Protein AF-A0A1D8G2X5-F1 (afdb_monomer_lite)

Secondary structure (DSSP, 8-state):
-----------------HHHHHHHHHHHHH---SSS---SEEEEEE-TTSS-EEEEEEESSSSS-SSEEEEEEEE--SS--B-HHHHHHHHHHHHTT-SS---EEEEETT-B--S--SEEE-HHHHHHHHHT-

pLDDT: mean 86.04, std 19.34, range [31.39, 98.5]

Organism: NCBI:txid285473

Sequence (133 aa):
MLSGHQGGRFRRRIHSGCLRRHLRESLARLLPDGILPAAPAIGGYRTRSNDVEIDLVGADRQPAAGELLFLGSVEWLENSPFDNHDLAALQKHRAAITDEPGPLVAVSRNGTTCSGLQAAYGPEELLGARRRA

Radius of gyration: 14.97 Å; chains: 1; bounding box: 31×30×56 Å

Foldseek 3Di:
DDDPPPPPPQDDDDDPPVVLVLLQVLVQLLPPPVLFHRAPDWAWDADPVRLATWSTWRANDPPGGPDTRETEDEAEDPPDWAEPVNVVNRVVNVVVVDPDDHAYEYEYQVYYDYPDHSYYHYPVSSVVSVVVD

Structure (mmCIF, N/CA/C/O backbone):
data_AF-A0A1D8G2X5-F1
#
_entry.id   AF-A0A1D8G2X5-F1
#
loop_
_atom_site.group_PDB
_atom_site.id
_atom_site.type_symbol
_atom_site.label_atom_id
_atom_site.label_alt_id
_atom_site.label_comp_id
_atom_site.label_asym_id
_atom_site.label_entity_id
_atom_site.label_seq_id
_atom_site.pdbx_PDB_ins_code
_atom_site.Cartn_x
_atom_site.Cartn_y
_atom_site.Cartn_z
_atom_site.occupancy
_atom_site.B_iso_or_equiv
_atom_site.auth_seq_id
_atom_site.auth_comp_id
_atom_site.auth_asym_id
_atom_site.auth_atom_id
_atom_site.pdbx_PDB_model_num
ATOM 1 N N . MET A 1 1 ? -10.602 3.359 37.467 1.00 38.03 1 MET A N 1
ATOM 2 C CA . MET A 1 1 ? -9.840 2.838 36.314 1.00 38.03 1 MET A CA 1
ATOM 3 C C . MET A 1 1 ? -10.777 2.742 35.122 1.00 38.03 1 MET A C 1
ATOM 5 O O . MET A 1 1 ? -11.528 1.787 35.036 1.00 38.03 1 MET A O 1
ATOM 9 N N . LEU A 1 2 ? -10.787 3.753 34.257 1.00 31.55 2 LEU A N 1
ATOM 10 C CA . LEU A 1 2 ? -11.382 3.678 32.921 1.00 31.55 2 LEU A CA 1
ATOM 11 C C . LEU A 1 2 ? -10.433 4.462 32.011 1.00 31.55 2 LEU A C 1
ATOM 13 O O . LEU A 1 2 ? -10.438 5.691 32.021 1.00 31.55 2 LEU A O 1
ATOM 17 N N . SER A 1 3 ? -9.543 3.748 31.320 1.00 33.09 3 SER A N 1
ATOM 18 C CA . SER A 1 3 ? -8.694 4.334 30.281 1.00 33.09 3 SER A CA 1
ATOM 19 C C . SER A 1 3 ? -9.587 4.782 29.134 1.00 33.09 3 SER A C 1
ATOM 21 O O . SER A 1 3 ? -10.169 3.962 28.428 1.00 33.09 3 SER A O 1
ATOM 23 N N . GLY A 1 4 ? -9.701 6.096 28.959 1.00 31.39 4 GLY A N 1
ATOM 24 C CA . GLY A 1 4 ? -10.276 6.688 27.763 1.00 31.39 4 GLY A CA 1
ATOM 25 C C . GLY A 1 4 ? -9.330 6.471 26.588 1.00 31.39 4 GLY A C 1
ATOM 26 O O . GLY A 1 4 ? -8.360 7.209 26.430 1.00 31.39 4 GLY A O 1
ATOM 27 N N . HIS A 1 5 ? -9.616 5.470 25.756 1.00 35.84 5 HIS A N 1
ATOM 28 C CA . HIS A 1 5 ? -9.049 5.389 24.415 1.00 35.84 5 HIS A CA 1
ATOM 29 C C . HIS A 1 5 ? -9.591 6.571 23.606 1.00 35.84 5 HIS A C 1
ATOM 31 O O . HIS A 1 5 ? -10.746 6.595 23.178 1.00 35.84 5 HIS A O 1
ATOM 37 N N . GLN A 1 6 ? -8.756 7.593 23.444 1.00 35.44 6 GLN A N 1
ATOM 38 C CA . GLN A 1 6 ? -9.027 8.742 22.591 1.00 35.44 6 GLN A CA 1
ATOM 39 C C . GLN A 1 6 ? -9.026 8.270 21.132 1.00 35.44 6 GLN A C 1
ATOM 41 O O . GLN A 1 6 ? -7.987 8.226 20.479 1.00 35.44 6 GLN A O 1
ATOM 46 N N . GLY A 1 7 ? -10.205 7.903 20.625 1.00 34.53 7 GLY A N 1
ATOM 47 C CA . GLY A 1 7 ? -10.445 7.682 19.204 1.00 34.53 7 GLY A CA 1
ATOM 48 C C . GLY A 1 7 ? -10.148 8.966 18.435 1.00 34.53 7 GLY A C 1
ATOM 49 O O . GLY A 1 7 ? -10.942 9.912 18.442 1.00 34.53 7 GLY A O 1
ATOM 50 N N . GLY A 1 8 ? -8.975 9.012 17.802 1.00 35.19 8 GLY A N 1
ATOM 51 C CA . GLY A 1 8 ? -8.527 10.130 16.985 1.00 35.19 8 GLY A CA 1
ATOM 52 C C . GLY A 1 8 ? -9.550 10.426 15.893 1.00 35.19 8 GLY A C 1
ATOM 53 O O . GLY A 1 8 ? -9.727 9.658 14.951 1.00 35.19 8 GLY A O 1
ATOM 54 N N . ARG A 1 9 ? -10.261 11.551 16.022 1.00 40.88 9 ARG A N 1
ATOM 55 C CA . ARG A 1 9 ? -11.208 12.029 15.010 1.00 40.88 9 ARG A CA 1
ATOM 56 C C . ARG A 1 9 ? -10.471 12.289 13.697 1.00 40.88 9 ARG A C 1
ATOM 58 O O . ARG A 1 9 ? -9.803 13.309 13.538 1.00 40.88 9 ARG A O 1
ATOM 65 N N . PHE A 1 10 ? -10.690 11.397 12.740 1.00 46.03 10 PHE A N 1
ATOM 66 C CA . PHE A 1 10 ? -10.315 11.514 11.338 1.00 46.03 10 PHE A CA 1
ATOM 67 C C . PHE A 1 10 ? -10.884 12.795 10.715 1.00 46.03 10 PHE A C 1
ATOM 69 O O . PHE A 1 10 ? -12.042 12.850 10.293 1.00 46.03 10 PHE A O 1
ATOM 76 N N . ARG A 1 11 ? -10.086 13.866 10.663 1.00 39.47 11 ARG A N 1
ATOM 77 C CA . ARG A 1 11 ? -10.440 15.082 9.925 1.00 39.47 11 ARG A CA 1
ATOM 78 C C . ARG A 1 11 ? -9.219 15.790 9.324 1.00 39.47 11 ARG A C 1
ATOM 80 O O . ARG A 1 11 ? -8.483 16.460 10.040 1.00 39.47 11 ARG A O 1
ATOM 87 N N . ARG A 1 12 ? -9.229 15.825 7.979 1.00 41.06 12 ARG A N 1
ATOM 88 C CA . ARG A 1 12 ? -8.695 16.860 7.054 1.00 41.06 12 ARG A CA 1
ATOM 89 C C . ARG A 1 12 ? -7.197 16.793 6.716 1.00 41.06 12 ARG A C 1
ATOM 91 O O . ARG A 1 12 ? -6.369 17.145 7.539 1.00 41.06 12 ARG A O 1
ATOM 98 N N . ARG A 1 13 ? -6.855 16.540 5.445 1.00 36.44 13 ARG A N 1
ATOM 99 C CA . ARG A 1 13 ? -6.716 17.486 4.304 1.00 36.44 13 ARG A CA 1
ATOM 100 C C . ARG A 1 13 ? -5.863 16.760 3.244 1.00 36.44 13 ARG A C 1
ATOM 102 O O . ARG A 1 13 ? -4.717 16.422 3.511 1.00 36.44 13 ARG A O 1
ATOM 109 N N . ILE A 1 14 ? -6.429 16.465 2.072 1.00 38.56 14 ILE A N 1
ATOM 110 C CA . ILE A 1 14 ? -5.716 15.754 0.997 1.00 38.56 14 ILE A CA 1
ATOM 111 C C . ILE A 1 14 ? -4.675 16.712 0.396 1.00 38.56 14 ILE A C 1
ATOM 113 O O . ILE A 1 14 ? -5.061 17.713 -0.200 1.00 38.56 14 ILE A O 1
ATOM 117 N N . HIS A 1 15 ? -3.376 16.438 0.563 1.00 43.22 15 HIS A N 1
ATOM 118 C CA . HIS A 1 15 ? -2.324 17.159 -0.162 1.00 43.22 15 HIS A CA 1
ATOM 119 C C . HIS A 1 15 ? -2.436 16.855 -1.664 1.00 43.22 15 HIS A C 1
ATOM 121 O O . HIS A 1 15 ? -2.486 15.693 -2.074 1.00 43.22 15 HIS A O 1
ATOM 127 N N . SER A 1 16 ? -2.486 17.910 -2.479 1.00 42.12 16 SER A N 1
ATOM 128 C CA . SER A 1 16 ? -2.614 17.878 -3.940 1.00 42.12 16 SER A CA 1
ATOM 129 C C . SER A 1 16 ? -1.314 17.467 -4.641 1.00 42.12 16 SER A C 1
ATOM 131 O O . SER A 1 16 ? -0.780 18.203 -5.460 1.00 42.12 16 SER A O 1
ATOM 133 N N . GLY A 1 17 ? -0.809 16.271 -4.349 1.00 54.94 17 GLY A N 1
ATOM 134 C CA . GLY A 1 17 ? 0.033 15.537 -5.289 1.00 54.94 17 GLY A CA 1
ATOM 135 C C . GLY A 1 17 ? -0.882 14.728 -6.204 1.00 54.94 17 GLY A C 1
ATOM 136 O O . GLY A 1 17 ? -1.462 13.734 -5.766 1.00 54.94 17 GLY A O 1
ATOM 137 N N . CYS A 1 18 ? -1.054 15.163 -7.453 1.00 72.12 18 CYS A N 1
ATOM 138 C CA . CYS A 1 18 ? -1.917 14.500 -8.438 1.00 72.12 18 CYS A CA 1
ATOM 139 C C . CYS A 1 18 ? -1.569 13.005 -8.584 1.00 72.12 18 CYS A C 1
ATOM 141 O O . CYS A 1 18 ? -2.461 12.159 -8.614 1.00 72.12 18 CYS A O 1
ATOM 143 N N . LEU A 1 19 ? -0.274 12.676 -8.558 1.00 84.69 19 LEU A N 1
ATOM 144 C CA . LEU A 1 19 ? 0.232 11.318 -8.743 1.00 84.69 19 LEU A CA 1
ATOM 145 C C . LEU A 1 19 ? -0.301 10.320 -7.705 1.00 84.69 19 LEU A C 1
ATOM 147 O O . LEU A 1 19 ? -0.985 9.376 -8.083 1.00 84.69 19 LEU A O 1
ATOM 151 N N . ARG A 1 20 ? -0.049 10.530 -6.401 1.00 87.75 20 ARG A N 1
ATOM 152 C CA . ARG A 1 20 ? -0.470 9.577 -5.352 1.00 87.75 20 ARG A CA 1
ATOM 153 C C . ARG A 1 20 ? -1.985 9.328 -5.385 1.00 87.75 20 ARG A C 1
ATOM 155 O O . ARG A 1 20 ? -2.429 8.212 -5.143 1.00 87.75 20 ARG A O 1
ATOM 162 N N . ARG A 1 21 ? -2.788 10.341 -5.742 1.00 89.00 21 ARG A N 1
ATOM 163 C CA . ARG A 1 21 ? -4.235 10.179 -5.977 1.00 89.00 21 ARG A CA 1
ATOM 164 C C . ARG A 1 21 ? -4.524 9.224 -7.140 1.00 89.00 21 ARG A C 1
ATOM 166 O O . ARG A 1 21 ? -5.308 8.299 -6.963 1.00 89.00 21 ARG A O 1
ATOM 173 N N . HIS A 1 22 ? -3.894 9.427 -8.297 1.00 91.31 22 HIS A N 1
ATOM 174 C CA . HIS A 1 22 ? -4.103 8.570 -9.467 1.00 91.31 22 HIS A CA 1
ATOM 175 C C . HIS A 1 22 ? -3.661 7.128 -9.208 1.00 91.31 22 HIS A C 1
ATOM 177 O O . HIS A 1 22 ? -4.340 6.202 -9.646 1.00 91.31 22 HIS A O 1
ATOM 183 N N . LEU A 1 23 ? -2.574 6.934 -8.459 1.00 94.06 23 LEU A N 1
ATOM 184 C CA . LEU A 1 23 ? -2.110 5.603 -8.067 1.00 94.06 23 LEU A CA 1
ATOM 185 C C . LEU A 1 23 ? -3.132 4.900 -7.162 1.00 94.06 23 LEU A C 1
ATOM 187 O O . LEU A 1 23 ? -3.483 3.756 -7.429 1.00 94.06 23 LEU A O 1
ATOM 191 N N . ARG A 1 24 ? -3.693 5.599 -6.164 1.00 94.81 24 ARG A N 1
ATOM 192 C CA . ARG A 1 24 ? -4.758 5.053 -5.298 1.00 94.81 24 ARG A CA 1
ATOM 193 C C . ARG A 1 24 ? -6.001 4.651 -6.082 1.00 94.81 24 ARG A C 1
ATOM 195 O O . ARG A 1 24 ? -6.552 3.587 -5.850 1.00 94.81 24 ARG A O 1
ATOM 202 N N . GLU A 1 25 ? -6.446 5.492 -7.008 1.00 94.50 25 GLU A N 1
ATOM 203 C CA . GLU A 1 25 ? -7.607 5.195 -7.851 1.00 94.50 25 GLU A CA 1
ATOM 204 C C . GLU A 1 25 ? -7.360 4.028 -8.817 1.00 94.50 25 GLU A C 1
ATOM 206 O O . GLU A 1 25 ? -8.274 3.249 -9.074 1.00 94.50 25 GLU A O 1
ATOM 211 N N . SER A 1 26 ? -6.149 3.908 -9.374 1.00 95.12 26 SER A N 1
ATOM 212 C CA . SER A 1 26 ? -5.777 2.751 -10.195 1.00 95.12 26 SER A CA 1
ATOM 213 C C . SER A 1 26 ? -5.788 1.476 -9.353 1.00 95.12 26 SER A C 1
ATOM 215 O O . SER A 1 26 ? -6.383 0.486 -9.766 1.00 95.12 26 SER A O 1
ATOM 217 N N . LEU A 1 27 ? -5.204 1.524 -8.152 1.00 96.31 27 LEU A N 1
ATOM 218 C CA . LEU A 1 27 ? -5.201 0.403 -7.216 1.00 96.31 27 LEU A CA 1
ATOM 219 C C . LEU A 1 27 ? -6.628 0.019 -6.795 1.00 96.31 27 LEU A C 1
ATOM 221 O O . LEU A 1 27 ? -6.971 -1.153 -6.809 1.00 96.31 27 LEU A O 1
ATOM 225 N N . ALA A 1 28 ? -7.503 0.992 -6.528 1.00 95.31 28 ALA A N 1
ATOM 226 C CA . ALA A 1 28 ? -8.904 0.734 -6.182 1.00 95.31 28 ALA A CA 1
ATOM 227 C C . ALA A 1 28 ? -9.676 -0.018 -7.277 1.00 95.31 28 ALA A C 1
ATOM 229 O O . ALA A 1 28 ? -10.603 -0.754 -6.969 1.00 95.31 28 ALA A O 1
ATOM 230 N N . ARG A 1 29 ? -9.305 0.171 -8.549 1.00 95.38 29 ARG A N 1
ATOM 231 C CA . ARG A 1 29 ? -9.886 -0.564 -9.686 1.00 95.38 29 ARG A CA 1
ATOM 232 C C . ARG A 1 29 ? -9.269 -1.944 -9.876 1.00 95.38 29 ARG A C 1
ATOM 234 O O . ARG A 1 29 ? -9.909 -2.807 -10.462 1.00 95.38 29 ARG A O 1
ATOM 241 N N . LEU A 1 30 ? -8.017 -2.112 -9.453 1.00 96.19 30 LEU A N 1
ATOM 242 C CA . LEU A 1 30 ? -7.302 -3.380 -9.526 1.00 96.19 30 LEU A CA 1
ATOM 243 C C . LEU A 1 30 ? -7.816 -4.371 -8.474 1.00 96.19 30 LEU A C 1
ATOM 245 O O . LEU A 1 30 ? -7.875 -5.562 -8.753 1.00 96.19 30 LEU A O 1
ATOM 249 N N . LEU A 1 31 ? -8.182 -3.881 -7.286 1.00 96.44 31 LEU A N 1
ATOM 250 C CA . LEU A 1 31 ? -8.604 -4.723 -6.168 1.00 96.44 31 LEU A CA 1
ATOM 251 C C . LEU A 1 31 ? -10.080 -5.167 -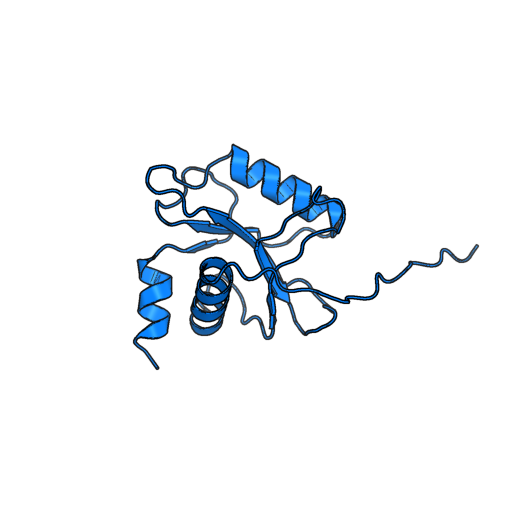6.269 1.00 96.44 31 LEU A C 1
ATOM 253 O O . LEU A 1 31 ? -10.927 -4.369 -6.677 1.00 96.44 31 LEU A O 1
ATOM 257 N N . PRO A 1 32 ? -10.425 -6.391 -5.812 1.00 97.06 32 PRO A N 1
ATOM 258 C CA . PRO A 1 32 ? -9.521 -7.439 -5.321 1.00 97.06 32 PRO A CA 1
ATOM 259 C C . PRO A 1 32 ? -8.744 -8.112 -6.462 1.00 97.06 32 PRO A C 1
ATOM 261 O O . PRO A 1 32 ? -9.283 -8.314 -7.547 1.00 97.06 32 PRO A O 1
ATOM 264 N N . ASP A 1 33 ? -7.507 -8.522 -6.189 1.00 95.69 33 ASP A N 1
ATOM 265 C CA . ASP A 1 33 ? -6.597 -9.117 -7.184 1.00 95.69 33 ASP A CA 1
ATOM 266 C C . ASP A 1 33 ? -6.153 -10.554 -6.843 1.00 95.69 33 ASP A C 1
ATOM 268 O O . ASP A 1 33 ? -5.301 -11.127 -7.518 1.00 95.69 33 ASP A O 1
ATOM 272 N N . GLY A 1 34 ? -6.734 -11.146 -5.795 1.00 95.38 34 GLY A N 1
ATOM 273 C CA . GLY A 1 34 ? -6.379 -12.475 -5.290 1.00 95.38 34 GLY A CA 1
ATOM 274 C C . GLY A 1 34 ? -5.238 -12.481 -4.268 1.00 95.38 34 GLY A C 1
ATOM 275 O O . GLY A 1 34 ? -5.072 -13.487 -3.582 1.00 95.38 34 GLY A O 1
ATOM 276 N N . ILE A 1 35 ? -4.501 -11.374 -4.116 1.00 96.62 35 ILE A N 1
ATOM 277 C CA . ILE A 1 35 ? -3.487 -11.183 -3.069 1.00 96.62 35 ILE A CA 1
ATOM 278 C C . ILE A 1 35 ? -4.046 -10.290 -1.962 1.00 96.62 35 ILE A C 1
ATOM 280 O O . ILE A 1 35 ? -3.988 -10.640 -0.784 1.00 96.62 35 ILE A O 1
ATOM 284 N N . LEU A 1 36 ? -4.600 -9.139 -2.340 1.00 97.12 36 LEU A N 1
ATOM 285 C CA . LEU A 1 36 ? -5.252 -8.211 -1.430 1.00 97.12 36 LEU A CA 1
ATOM 286 C C . LEU A 1 36 ? -6.777 -8.295 -1.561 1.00 97.12 36 LEU A C 1
ATOM 288 O O . LEU A 1 36 ? -7.313 -8.495 -2.660 1.00 97.12 36 LEU A O 1
ATOM 292 N N . PRO A 1 37 ? -7.503 -8.107 -0.445 1.00 96.25 37 PRO A N 1
ATOM 293 C CA . PRO A 1 37 ? -8.953 -8.054 -0.473 1.00 96.25 37 PRO A CA 1
ATOM 294 C C . PRO A 1 37 ? -9.441 -6.787 -1.184 1.00 96.25 37 PRO A C 1
ATOM 296 O O . PRO A 1 37 ? -8.699 -5.826 -1.407 1.00 96.25 37 PRO A O 1
ATOM 299 N N . ALA A 1 38 ? -10.736 -6.758 -1.491 1.00 95.69 38 ALA A N 1
ATOM 300 C CA . ALA A 1 38 ? -11.386 -5.525 -1.902 1.00 95.69 38 ALA A CA 1
ATOM 301 C C . ALA A 1 38 ? -11.258 -4.500 -0.766 1.00 95.69 38 ALA A C 1
ATOM 303 O O . ALA A 1 38 ? -11.519 -4.824 0.392 1.00 95.69 38 ALA A O 1
ATOM 304 N N . ALA A 1 39 ? -10.892 -3.266 -1.101 1.00 96.44 39 ALA A N 1
ATOM 305 C CA . ALA A 1 39 ? -10.822 -2.170 -0.144 1.00 96.44 39 ALA A CA 1
ATOM 306 C C . ALA A 1 39 ? -11.886 -1.119 -0.491 1.00 96.44 39 ALA A C 1
ATOM 308 O O . ALA A 1 39 ? -11.678 -0.337 -1.423 1.00 96.44 39 ALA A O 1
ATOM 309 N N . PRO A 1 40 ? -13.025 -1.075 0.232 1.00 95.00 40 PRO A N 1
ATOM 310 C CA . PRO A 1 40 ? -14.092 -0.106 -0.031 1.00 95.00 40 PRO A CA 1
ATOM 311 C C . PRO A 1 40 ? -13.637 1.358 0.056 1.00 95.00 40 PRO A C 1
ATOM 313 O O . PRO A 1 40 ? -14.236 2.236 -0.569 1.00 95.00 40 PRO A O 1
ATOM 316 N N . ALA A 1 41 ? -12.576 1.637 0.818 1.00 95.88 41 ALA A N 1
ATOM 317 C CA . ALA A 1 41 ? -11.906 2.927 0.838 1.00 95.88 41 ALA A CA 1
ATOM 318 C C . ALA A 1 41 ? -10.389 2.766 0.654 1.00 95.88 41 ALA A C 1
ATOM 320 O O . ALA A 1 41 ? -9.752 1.987 1.360 1.00 95.88 41 ALA A O 1
ATOM 321 N N . ILE A 1 42 ? -9.805 3.562 -0.252 1.00 96.06 42 ILE A N 1
ATOM 322 C CA . ILE A 1 42 ? -8.349 3.707 -0.394 1.00 96.06 42 ILE A CA 1
ATOM 323 C C . ILE A 1 42 ? -7.963 5.180 -0.258 1.00 96.06 42 ILE A C 1
ATOM 325 O O . ILE A 1 42 ? -8.433 6.041 -1.005 1.00 96.06 42 ILE A O 1
ATOM 329 N N . GLY A 1 43 ? -7.082 5.470 0.695 1.00 94.06 43 GLY A N 1
ATOM 330 C CA . GLY A 1 43 ? -6.635 6.822 1.019 1.00 94.06 43 GLY A CA 1
ATOM 331 C C . GLY A 1 43 ? -5.141 6.910 1.302 1.00 94.06 43 GLY A C 1
ATOM 332 O O . GLY A 1 43 ? -4.371 6.022 0.956 1.00 94.06 43 GLY A O 1
ATOM 333 N N . GLY A 1 44 ? -4.737 8.014 1.922 1.00 92.88 44 GLY A N 1
ATOM 334 C CA . GLY A 1 44 ? -3.419 8.171 2.530 1.00 92.88 44 GLY A CA 1
ATOM 335 C C . GLY A 1 44 ? -3.560 8.846 3.886 1.00 92.88 44 GLY A C 1
ATOM 336 O O . GLY A 1 44 ? -4.543 9.552 4.133 1.00 92.88 44 GLY A O 1
ATOM 337 N N . TYR A 1 45 ? -2.574 8.640 4.747 1.00 90.75 45 TYR A N 1
ATOM 338 C CA . TYR A 1 45 ? -2.536 9.166 6.101 1.00 90.75 45 TYR A CA 1
ATOM 339 C C . TYR A 1 45 ? -1.212 9.879 6.349 1.00 90.75 45 TYR A C 1
ATOM 341 O O . TYR A 1 45 ? -0.147 9.399 5.970 1.00 90.75 45 TYR A O 1
ATOM 349 N N . ARG A 1 46 ? -1.278 11.041 6.993 1.00 90.38 46 ARG A N 1
ATOM 350 C CA . ARG A 1 46 ? -0.094 11.790 7.401 1.00 90.38 46 ARG A CA 1
ATOM 351 C C . ARG A 1 46 ? -0.400 12.576 8.666 1.00 90.38 46 ARG A C 1
ATOM 353 O O . ARG A 1 46 ? -1.450 13.221 8.747 1.00 90.38 46 ARG A O 1
ATOM 360 N N . THR A 1 47 ? 0.503 12.541 9.640 1.00 88.31 47 THR A N 1
ATOM 361 C CA . THR A 1 47 ? 0.381 13.361 10.851 1.00 88.31 47 THR A CA 1
ATOM 362 C C . THR A 1 47 ? 0.662 14.829 10.541 1.00 88.31 47 THR A C 1
ATOM 364 O O . THR A 1 47 ? 1.352 15.178 9.584 1.00 88.31 47 THR A O 1
ATOM 367 N N . ARG A 1 48 ? 0.136 15.734 11.374 1.00 88.00 48 ARG A N 1
ATOM 368 C CA . ARG A 1 48 ? 0.375 17.177 11.210 1.00 88.00 48 ARG A CA 1
ATOM 369 C C . ARG A 1 48 ? 1.848 17.550 11.399 1.00 88.00 48 ARG A C 1
ATOM 371 O O . ARG A 1 48 ? 2.307 18.487 10.757 1.00 88.00 48 ARG A O 1
ATOM 378 N N . SER A 1 49 ? 2.551 16.823 12.263 1.00 88.88 49 SER A N 1
ATOM 379 C CA . SER A 1 49 ? 3.982 17.008 12.506 1.00 88.88 49 SER A CA 1
ATOM 380 C C . SER A 1 49 ? 4.860 16.356 11.427 1.00 88.88 49 SER A C 1
ATOM 382 O O . SER A 1 49 ? 6.070 16.537 11.457 1.00 88.88 49 SER A O 1
ATOM 384 N N . ASN A 1 50 ? 4.257 15.676 10.436 1.00 82.62 50 ASN A N 1
ATOM 385 C CA . ASN A 1 50 ? 4.933 15.063 9.285 1.00 82.62 50 ASN A CA 1
ATOM 386 C C . ASN A 1 50 ? 5.974 13.987 9.667 1.00 82.62 50 ASN A C 1
ATOM 388 O O . ASN A 1 50 ? 6.858 13.661 8.883 1.00 82.62 50 ASN A O 1
ATOM 392 N N . ASP A 1 51 ? 5.861 13.441 10.872 1.00 88.25 51 ASP A N 1
ATOM 393 C CA . ASP A 1 51 ? 6.674 12.351 11.412 1.00 88.25 51 ASP A CA 1
ATOM 394 C C . ASP A 1 51 ? 6.175 10.963 10.980 1.00 88.25 51 ASP A C 1
ATOM 396 O O . ASP A 1 51 ? 6.935 10.000 11.027 1.00 88.25 51 ASP A O 1
ATOM 400 N N . VAL A 1 52 ? 4.917 10.866 10.532 1.00 91.19 52 VAL A N 1
ATOM 401 C CA . VAL A 1 52 ? 4.315 9.641 9.995 1.00 91.19 52 VAL A CA 1
ATOM 402 C C . VAL A 1 52 ? 3.675 9.940 8.649 1.00 91.19 52 VAL A C 1
ATOM 404 O O . VAL A 1 52 ? 2.841 10.845 8.532 1.00 91.19 52 VAL A O 1
ATOM 407 N N . GLU A 1 53 ? 4.016 9.128 7.652 1.00 91.75 53 GLU A N 1
ATOM 408 C CA . GLU A 1 53 ? 3.429 9.155 6.314 1.00 91.75 53 GLU A CA 1
ATOM 409 C C . GLU A 1 53 ? 3.144 7.737 5.819 1.00 91.75 53 GLU A C 1
ATOM 411 O O . GLU A 1 53 ? 4.044 6.906 5.720 1.00 91.75 53 GLU A O 1
ATOM 416 N N . ILE A 1 54 ? 1.879 7.484 5.490 1.00 95.00 54 ILE A N 1
ATOM 417 C CA . ILE A 1 54 ? 1.422 6.291 4.788 1.00 95.00 54 ILE A CA 1
ATOM 418 C C . ILE A 1 54 ? 0.709 6.743 3.522 1.00 95.00 54 ILE A C 1
ATOM 420 O O . ILE A 1 54 ? -0.334 7.406 3.562 1.00 95.00 54 ILE A O 1
ATOM 424 N N . ASP A 1 55 ? 1.255 6.364 2.377 1.00 95.06 55 ASP A N 1
ATOM 425 C CA . ASP A 1 55 ? 0.729 6.801 1.093 1.00 95.06 55 ASP A CA 1
ATOM 426 C C . ASP A 1 55 ? -0.525 6.057 0.676 1.00 95.06 55 ASP A C 1
AT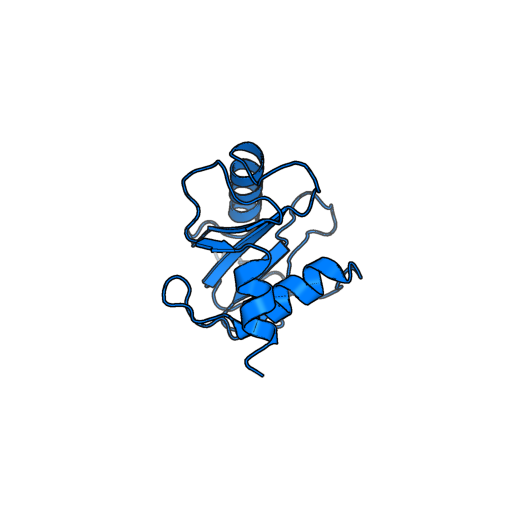OM 428 O O . ASP A 1 55 ? -1.358 6.640 -0.023 1.00 95.06 55 ASP A O 1
ATOM 432 N N . LEU A 1 56 ? -0.661 4.804 1.102 1.00 96.38 56 LEU A N 1
ATOM 433 C CA . LEU A 1 56 ? -1.755 3.914 0.748 1.00 96.38 56 LEU A CA 1
ATOM 434 C C . LEU A 1 56 ? -2.360 3.333 2.023 1.00 96.38 56 LEU A C 1
ATOM 436 O O . LEU A 1 56 ? -1.690 2.639 2.779 1.00 96.38 56 LEU A O 1
ATOM 440 N N . VAL A 1 57 ? -3.634 3.612 2.255 1.00 96.44 57 VAL A N 1
ATOM 441 C CA . VAL A 1 57 ? -4.413 3.033 3.350 1.00 96.44 57 VAL A CA 1
ATOM 442 C C . VAL A 1 57 ? -5.632 2.373 2.738 1.00 96.44 57 VAL A C 1
ATOM 444 O O . VAL A 1 57 ? -6.511 3.088 2.258 1.00 96.44 57 VAL A O 1
ATOM 447 N N . GLY A 1 58 ? -5.669 1.043 2.736 1.00 97.06 58 GLY A N 1
ATOM 448 C CA . GLY A 1 58 ? -6.873 0.276 2.431 1.00 97.06 58 GLY A CA 1
ATOM 449 C C . GLY A 1 58 ? -7.693 0.086 3.698 1.00 97.06 58 GLY A C 1
ATOM 450 O O . GLY A 1 58 ? -7.156 -0.360 4.711 1.00 97.06 58 GLY A O 1
ATOM 451 N N . ALA A 1 59 ? -8.975 0.431 3.659 1.00 96.44 59 ALA A N 1
ATOM 452 C CA . ALA A 1 59 ? -9.857 0.356 4.817 1.00 96.44 59 ALA A CA 1
ATOM 453 C C . ALA A 1 59 ? -11.270 -0.092 4.438 1.00 96.44 59 ALA A C 1
ATOM 455 O O . ALA A 1 59 ? -11.712 0.070 3.296 1.00 96.44 59 ALA A O 1
ATOM 456 N N . ASP A 1 60 ? -11.987 -0.596 5.439 1.00 95.25 60 ASP A N 1
ATOM 457 C CA . ASP A 1 60 ? -13.403 -0.965 5.359 1.00 95.25 60 ASP A CA 1
ATOM 458 C C . ASP A 1 60 ? -14.307 0.230 5.017 1.00 95.25 60 ASP A C 1
ATOM 460 O O . ASP A 1 60 ? -15.320 0.079 4.334 1.00 95.25 60 ASP A O 1
ATOM 464 N N . ARG A 1 61 ? -13.959 1.435 5.490 1.00 92.06 61 ARG A N 1
ATOM 465 C CA . ARG A 1 61 ? -14.775 2.642 5.307 1.00 92.06 61 ARG A CA 1
ATOM 466 C C . ARG A 1 61 ? -13.989 3.944 5.464 1.00 92.06 61 ARG A C 1
ATOM 468 O O . ARG A 1 61 ? -12.865 3.992 5.952 1.00 92.06 61 ARG A O 1
ATOM 475 N N . GLN A 1 62 ? -14.649 5.041 5.099 1.00 87.75 62 GLN A N 1
ATOM 476 C CA . GLN A 1 62 ? -14.182 6.421 5.259 1.00 87.75 62 GLN A CA 1
ATOM 477 C C . GLN A 1 62 ? -15.326 7.313 5.792 1.00 87.75 62 GLN A C 1
ATOM 479 O O . GLN A 1 62 ? -16.491 6.963 5.601 1.00 87.75 62 GLN A O 1
ATOM 484 N N . PRO A 1 63 ? -15.055 8.451 6.472 1.00 80.94 63 PRO A N 1
ATOM 485 C CA . PRO A 1 63 ? -13.753 9.102 6.671 1.00 80.94 63 PRO A CA 1
ATOM 486 C C . PRO A 1 63 ? -12.910 8.532 7.820 1.00 80.94 63 PRO A C 1
ATOM 488 O O . PRO A 1 63 ? -11.749 8.905 7.931 1.00 80.94 63 PRO A O 1
ATOM 491 N N . ALA A 1 64 ? -13.479 7.668 8.662 1.00 83.75 64 ALA A N 1
ATOM 492 C CA . ALA A 1 64 ? -12.794 7.010 9.771 1.00 83.75 64 ALA A CA 1
ATOM 493 C C . ALA A 1 64 ? -12.830 5.497 9.576 1.00 83.75 64 ALA A C 1
ATOM 495 O O . ALA A 1 64 ? -13.928 4.943 9.533 1.00 83.75 64 ALA A O 1
ATOM 496 N N . ALA A 1 65 ? -11.664 4.860 9.472 1.00 90.00 65 ALA A N 1
ATOM 497 C CA . ALA A 1 65 ? -11.566 3.409 9.329 1.00 90.00 65 ALA A CA 1
ATOM 498 C C . ALA A 1 65 ? -12.108 2.705 10.586 1.00 90.00 65 ALA A C 1
ATOM 500 O O . ALA A 1 65 ? -11.877 3.165 11.707 1.00 90.00 65 ALA A O 1
ATOM 501 N N . GLY A 1 66 ? -12.868 1.627 10.397 1.00 90.81 66 GLY A N 1
ATOM 502 C CA . GLY A 1 66 ? -13.138 0.629 11.433 1.00 90.81 66 GLY A CA 1
ATOM 503 C C . GLY A 1 66 ? -12.062 -0.456 11.452 1.00 90.81 66 GLY A C 1
ATOM 504 O O . GLY A 1 66 ? -11.646 -0.873 12.527 1.00 90.81 66 GLY A O 1
ATOM 505 N N . GLU A 1 67 ? -11.567 -0.832 10.272 1.00 92.94 67 GLU A N 1
ATOM 506 C CA . GLU A 1 67 ? -10.538 -1.849 10.066 1.00 92.94 67 GLU A CA 1
ATOM 507 C C . GLU A 1 67 ? -9.550 -1.400 8.980 1.00 92.94 67 GLU A C 1
ATOM 509 O O . GLU A 1 67 ? -9.932 -0.813 7.961 1.00 92.94 67 GLU A O 1
ATOM 514 N N . LEU A 1 68 ? -8.264 -1.674 9.209 1.00 95.31 68 LEU A N 1
ATOM 515 C CA . LEU A 1 68 ? -7.200 -1.457 8.234 1.00 95.31 68 LEU A CA 1
ATOM 516 C C . LEU A 1 68 ? -6.930 -2.770 7.498 1.00 95.31 68 LEU A C 1
ATOM 518 O O . LEU A 1 68 ? -6.495 -3.741 8.104 1.00 95.31 68 LEU A O 1
ATOM 522 N N . LEU A 1 69 ? -7.158 -2.774 6.187 1.00 97.00 69 LEU A N 1
ATOM 523 C CA . LEU A 1 69 ? -6.998 -3.953 5.332 1.00 97.00 69 LEU A CA 1
ATOM 524 C C . LEU A 1 69 ? -5.561 -4.088 4.814 1.00 97.00 69 LEU A C 1
ATOM 526 O O . LEU A 1 69 ? -5.058 -5.193 4.640 1.00 97.00 69 LEU A O 1
ATOM 530 N N . PHE A 1 70 ? -4.901 -2.957 4.556 1.00 97.94 70 PHE A N 1
ATOM 531 C CA . PHE A 1 70 ? -3.475 -2.885 4.239 1.00 97.94 70 PHE A CA 1
ATOM 532 C C . PHE A 1 70 ? -2.943 -1.464 4.445 1.00 97.94 70 PHE A C 1
ATOM 534 O O . PHE A 1 70 ? -3.691 -0.479 4.391 1.00 97.94 70 PHE A O 1
ATOM 541 N N . LEU A 1 71 ? -1.626 -1.353 4.613 1.00 97.81 71 LEU A N 1
ATOM 542 C CA . LEU A 1 71 ? -0.899 -0.085 4.630 1.00 97.81 71 LEU A CA 1
ATOM 543 C C . LEU A 1 71 ? 0.245 -0.138 3.621 1.00 97.81 71 LEU A C 1
ATOM 545 O O . LEU A 1 71 ? 0.839 -1.188 3.396 1.00 97.81 71 LEU A O 1
ATOM 549 N N . GLY A 1 72 ? 0.566 0.988 2.995 1.00 97.75 72 GLY A N 1
ATOM 550 C CA . GLY A 1 72 ? 1.566 0.988 1.942 1.00 97.75 72 GLY A CA 1
ATOM 551 C C . GLY A 1 72 ? 2.209 2.322 1.639 1.00 97.75 72 GLY A C 1
ATOM 552 O O . GLY A 1 72 ? 1.744 3.387 2.053 1.00 97.75 72 GLY A O 1
ATOM 553 N N . SER A 1 73 ? 3.287 2.224 0.876 1.00 97.38 73 SER A N 1
ATOM 554 C CA . SER A 1 73 ? 4.102 3.348 0.435 1.00 97.38 73 SER A CA 1
ATOM 555 C C . SER A 1 73 ? 4.140 3.420 -1.091 1.00 97.38 73 SER A C 1
ATOM 557 O O . SER A 1 73 ? 3.903 2.425 -1.782 1.00 97.38 73 SER A O 1
ATOM 559 N N . VAL A 1 74 ? 4.417 4.611 -1.615 1.00 95.81 74 VAL A N 1
ATOM 560 C CA . VAL A 1 74 ? 4.631 4.841 -3.045 1.00 95.81 74 VAL A CA 1
ATOM 561 C C . VAL A 1 74 ? 6.060 5.335 -3.251 1.00 95.81 74 VAL A C 1
ATOM 563 O O . VAL A 1 74 ? 6.392 6.424 -2.787 1.00 95.81 74 VAL A O 1
ATOM 566 N N . GLU A 1 75 ? 6.840 4.586 -4.026 1.00 94.75 75 GLU A N 1
ATOM 567 C CA . GLU A 1 75 ? 8.154 4.982 -4.536 1.00 94.75 75 GLU A CA 1
ATOM 568 C C . GLU A 1 75 ? 8.036 5.265 -6.043 1.00 94.75 75 GLU A C 1
ATOM 570 O O . GLU A 1 75 ? 7.675 4.402 -6.842 1.00 94.75 75 GLU A O 1
ATOM 575 N N . TRP A 1 76 ? 8.252 6.512 -6.457 1.00 93.38 76 TRP A N 1
ATOM 576 C CA . TRP A 1 76 ? 8.087 6.919 -7.860 1.00 93.38 76 TRP A CA 1
ATOM 577 C C . TRP A 1 76 ? 9.292 7.670 -8.431 1.00 93.38 76 TRP A C 1
ATOM 579 O O . TRP A 1 76 ? 9.175 8.364 -9.447 1.00 93.38 76 TRP A O 1
ATOM 589 N N . LEU A 1 77 ? 10.453 7.527 -7.793 1.00 89.12 77 LEU A N 1
ATOM 590 C CA . LEU A 1 77 ? 11.731 7.993 -8.308 1.00 89.12 77 LEU A CA 1
ATOM 591 C C . LEU A 1 77 ? 12.088 7.258 -9.603 1.00 89.12 77 LEU A C 1
ATOM 593 O O . LEU A 1 77 ? 11.772 6.087 -9.793 1.00 89.12 77 LEU A O 1
ATOM 597 N N . GLU A 1 78 ? 12.746 7.963 -10.524 1.00 85.69 78 GLU A N 1
ATOM 598 C CA . GLU A 1 78 ? 13.037 7.450 -11.868 1.00 85.69 78 GLU A CA 1
ATOM 599 C C . GLU A 1 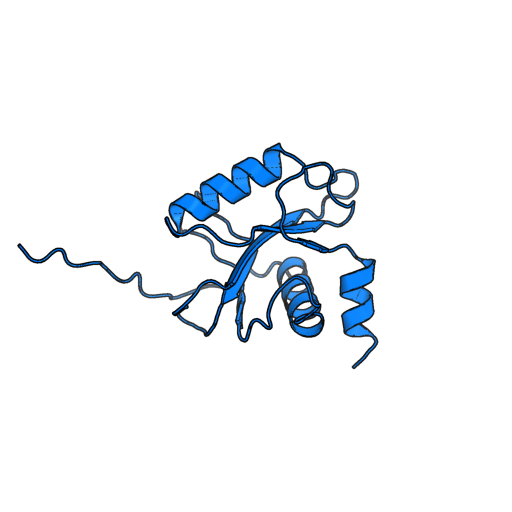78 ? 14.081 6.333 -11.887 1.00 85.69 78 GLU A C 1
ATOM 601 O O . GLU A 1 78 ? 13.970 5.436 -12.712 1.00 85.69 78 GLU A O 1
ATOM 606 N N . ASN A 1 79 ? 15.040 6.356 -10.961 1.00 89.75 79 ASN A N 1
ATOM 607 C CA . ASN A 1 79 ? 16.213 5.476 -10.986 1.00 89.75 79 ASN A CA 1
ATOM 608 C C . ASN A 1 79 ? 16.378 4.643 -9.706 1.00 89.75 79 ASN A C 1
ATOM 610 O O . ASN A 1 79 ? 17.463 4.122 -9.463 1.00 89.75 79 ASN A O 1
ATOM 614 N N . SER A 1 80 ? 15.336 4.543 -8.874 1.00 92.19 80 SER A N 1
ATOM 615 C CA . SER A 1 80 ? 15.392 3.782 -7.622 1.00 92.19 80 SER A CA 1
ATOM 616 C C . SER A 1 80 ? 14.185 2.853 -7.487 1.00 92.19 80 SER A C 1
ATOM 618 O O . SER A 1 80 ? 13.058 3.323 -7.674 1.00 92.19 80 SER A O 1
ATOM 620 N N . PRO A 1 81 ? 14.392 1.556 -7.190 1.00 96.75 81 PRO A N 1
ATOM 621 C CA . PRO A 1 81 ? 13.326 0.674 -6.733 1.00 96.75 81 PRO A CA 1
ATOM 622 C C . PRO A 1 81 ? 12.957 0.986 -5.276 1.00 96.75 81 PRO A C 1
ATOM 624 O O . PRO A 1 81 ? 13.689 1.690 -4.585 1.00 96.75 81 PRO A O 1
ATOM 627 N N . PHE A 1 82 ? 11.852 0.401 -4.811 1.00 97.88 82 PHE A N 1
ATOM 628 C CA . PHE A 1 82 ? 11.495 0.366 -3.392 1.00 97.88 82 PHE A CA 1
ATOM 629 C C . PHE A 1 82 ? 12.315 -0.723 -2.692 1.00 97.88 82 PHE A C 1
ATOM 631 O O . PHE A 1 82 ? 12.277 -1.891 -3.104 1.00 97.88 82 PHE A O 1
ATOM 638 N N . ASP A 1 83 ? 13.049 -0.366 -1.645 1.00 97.88 83 ASP A N 1
ATOM 639 C CA . ASP A 1 83 ? 14.045 -1.244 -1.034 1.00 97.88 83 ASP A CA 1
ATOM 640 C C . ASP A 1 83 ? 13.783 -1.545 0.459 1.00 97.88 83 ASP A C 1
ATOM 642 O O . ASP A 1 83 ? 12.673 -1.401 0.983 1.00 97.88 83 ASP A O 1
ATOM 646 N N . ASN A 1 84 ? 14.796 -2.083 1.150 1.00 98.31 84 ASN A N 1
ATOM 647 C CA . ASN A 1 84 ? 14.692 -2.434 2.570 1.00 98.31 84 ASN A CA 1
ATOM 648 C C . ASN A 1 84 ? 14.633 -1.201 3.483 1.00 98.31 84 ASN A C 1
ATOM 650 O O . ASN A 1 84 ? 14.061 -1.280 4.571 1.00 98.31 84 ASN A O 1
ATOM 654 N N . HIS A 1 85 ? 15.220 -0.078 3.067 1.00 97.62 85 HIS A N 1
ATOM 655 C CA . HIS A 1 85 ? 15.133 1.181 3.792 1.00 97.62 85 HIS A CA 1
ATOM 656 C C . HIS A 1 85 ? 13.700 1.713 3.750 1.00 97.62 85 HIS A C 1
ATOM 658 O O . HIS A 1 85 ? 13.137 2.046 4.798 1.00 97.62 85 HIS A O 1
ATOM 664 N N . ASP A 1 86 ? 13.079 1.691 2.571 1.00 97.75 86 ASP A N 1
ATOM 665 C CA . ASP A 1 86 ? 11.689 2.115 2.409 1.00 97.75 86 ASP A CA 1
ATOM 666 C C . ASP A 1 86 ? 10.726 1.206 3.182 1.00 97.75 86 ASP A C 1
ATOM 668 O O . ASP A 1 86 ? 9.797 1.684 3.843 1.00 97.75 86 ASP A O 1
ATOM 672 N N . LEU A 1 87 ? 10.974 -0.110 3.169 1.00 98.31 87 LEU A N 1
ATOM 673 C CA . LEU A 1 87 ? 10.195 -1.069 3.953 1.00 98.31 87 LEU A CA 1
ATOM 674 C C . LEU A 1 87 ? 10.321 -0.812 5.460 1.00 98.31 87 LEU A C 1
ATOM 676 O O . LEU A 1 87 ? 9.310 -0.812 6.164 1.00 98.31 87 LEU A O 1
ATOM 680 N N . ALA A 1 88 ? 11.532 -0.559 5.960 1.00 97.88 88 ALA A N 1
ATOM 681 C CA . ALA A 1 88 ? 11.754 -0.250 7.370 1.00 97.88 88 ALA A CA 1
ATOM 682 C C . ALA A 1 88 ? 11.050 1.056 7.784 1.00 97.88 88 ALA A C 1
ATOM 684 O O . ALA A 1 88 ? 10.440 1.125 8.856 1.00 97.88 88 ALA A O 1
ATOM 685 N N . ALA A 1 89 ? 11.074 2.079 6.923 1.00 96.81 89 ALA A N 1
ATOM 686 C CA . ALA A 1 89 ? 10.336 3.320 7.143 1.00 96.81 89 ALA A CA 1
ATOM 687 C C . ALA A 1 89 ? 8.816 3.077 7.181 1.00 96.81 89 ALA A C 1
ATOM 689 O O . ALA A 1 89 ? 8.140 3.531 8.108 1.00 96.81 89 ALA A O 1
ATOM 690 N N . LEU A 1 90 ? 8.284 2.294 6.237 1.00 97.62 90 LEU A N 1
ATOM 691 C CA . LEU A 1 90 ? 6.871 1.916 6.198 1.00 97.62 90 LEU A CA 1
ATOM 692 C C . LEU A 1 90 ? 6.450 1.140 7.459 1.00 97.62 90 LEU A C 1
ATOM 694 O O . LEU A 1 90 ? 5.421 1.451 8.058 1.00 97.62 90 LEU A O 1
ATOM 698 N N . GLN A 1 91 ? 7.254 0.173 7.907 1.00 97.31 91 GLN A N 1
ATOM 699 C CA . GLN A 1 91 ? 7.011 -0.591 9.137 1.00 97.31 91 GLN A CA 1
ATOM 700 C C . GLN A 1 91 ? 6.989 0.308 10.377 1.00 97.31 91 GLN A C 1
ATOM 702 O O . GLN A 1 91 ? 6.106 0.167 11.229 1.00 97.31 91 GLN A O 1
ATOM 707 N N . LYS A 1 92 ? 7.923 1.262 10.461 1.00 96.31 92 LYS A N 1
ATOM 708 C CA . LYS A 1 92 ? 7.969 2.256 11.537 1.00 96.31 92 LYS A CA 1
ATOM 709 C C . LYS A 1 92 ? 6.717 3.138 11.536 1.00 96.31 92 LYS A C 1
ATOM 711 O O . LYS A 1 92 ? 6.116 3.340 12.587 1.00 96.31 92 LYS A O 1
ATOM 716 N N . HIS A 1 93 ? 6.298 3.640 10.375 1.00 96.25 93 HIS A N 1
ATOM 717 C CA . HIS A 1 93 ? 5.092 4.465 10.255 1.00 96.25 93 HIS A CA 1
ATOM 718 C C . HIS A 1 93 ? 3.811 3.675 10.560 1.00 96.25 93 HIS A C 1
ATOM 720 O O . HIS A 1 93 ? 2.917 4.207 11.213 1.00 96.25 93 HIS A O 1
ATOM 726 N N . ARG A 1 94 ? 3.734 2.397 10.160 1.00 95.31 94 ARG A N 1
ATOM 727 C CA . ARG A 1 94 ? 2.636 1.480 10.514 1.00 95.31 94 ARG A CA 1
ATOM 728 C C . ARG A 1 94 ? 2.491 1.354 12.031 1.00 95.31 94 ARG A C 1
ATOM 730 O O . ARG A 1 94 ? 1.394 1.546 12.547 1.00 95.31 94 ARG A O 1
ATOM 737 N N . ALA A 1 95 ? 3.601 1.102 12.729 1.00 94.81 95 ALA A N 1
ATOM 738 C CA . ALA A 1 95 ? 3.624 0.942 14.185 1.00 94.81 95 ALA A CA 1
ATOM 739 C C . ALA A 1 95 ? 3.192 2.210 14.946 1.00 94.81 95 ALA A C 1
ATOM 741 O O . ALA A 1 95 ? 2.715 2.122 16.069 1.00 94.81 95 ALA A O 1
ATOM 742 N N . ALA A 1 96 ? 3.313 3.394 14.338 1.00 92.44 96 ALA A N 1
ATOM 743 C CA . ALA A 1 96 ? 2.818 4.642 14.923 1.00 92.44 96 ALA A CA 1
ATOM 744 C C . ALA A 1 96 ? 1.296 4.850 14.753 1.00 92.44 96 ALA A C 1
ATOM 746 O O . ALA A 1 96 ? 0.733 5.774 15.340 1.00 92.44 96 ALA A O 1
ATOM 747 N N . ILE A 1 97 ? 0.633 4.033 13.926 1.00 89.12 97 ILE A N 1
ATOM 748 C CA . ILE A 1 97 ? -0.809 4.111 13.637 1.00 89.12 97 ILE A CA 1
ATOM 749 C C . ILE A 1 97 ? -1.567 2.985 14.335 1.00 89.12 97 ILE A C 1
ATOM 751 O O . ILE A 1 97 ? -2.674 3.206 14.823 1.00 89.12 97 ILE A O 1
ATOM 755 N N . THR A 1 98 ? -0.997 1.781 14.341 1.00 89.94 98 THR A N 1
ATOM 756 C CA . THR A 1 98 ? -1.622 0.580 14.890 1.00 89.94 98 THR A CA 1
ATOM 757 C C . THR A 1 98 ? -0.566 -0.409 15.371 1.00 89.94 98 THR A C 1
ATOM 759 O O . THR A 1 98 ? 0.465 -0.598 14.719 1.00 89.94 98 THR A O 1
ATOM 762 N N . ASP A 1 99 ? -0.847 -1.083 16.483 1.00 89.19 99 ASP A N 1
ATOM 763 C CA . ASP A 1 99 ? -0.040 -2.208 16.952 1.00 89.19 99 ASP A CA 1
ATOM 764 C C . ASP A 1 99 ? -0.347 -3.487 16.152 1.00 89.19 99 ASP A C 1
ATOM 766 O O . ASP A 1 99 ? 0.564 -4.273 15.886 1.00 89.19 99 ASP A O 1
ATOM 770 N N . GLU A 1 100 ? -1.576 -3.635 15.641 1.00 88.94 100 GLU A N 1
ATOM 771 C CA . GLU A 1 100 ? -2.035 -4.825 14.912 1.00 88.94 100 GLU A CA 1
ATOM 772 C C . GLU A 1 100 ? -1.226 -5.077 13.631 1.00 88.94 100 GLU A C 1
ATOM 774 O O . GLU A 1 100 ? -1.134 -4.176 12.779 1.00 88.94 100 GLU A O 1
ATOM 779 N N . PRO A 1 101 ? -0.640 -6.277 13.454 1.00 86.50 101 PRO A N 1
ATOM 780 C CA . PRO A 1 101 ? 0.061 -6.615 12.225 1.00 86.50 101 PRO A CA 1
ATOM 781 C C . PRO A 1 101 ? -0.914 -6.563 11.046 1.00 86.50 101 PRO A C 1
ATOM 783 O O . PRO A 1 101 ? -2.096 -6.866 11.176 1.00 86.50 101 PRO A O 1
ATOM 786 N N . GLY A 1 102 ? -0.415 -6.188 9.874 1.00 92.06 102 GLY A N 1
ATOM 787 C CA . GLY A 1 102 ? -1.246 -6.117 8.681 1.00 92.06 102 GLY A CA 1
ATOM 788 C C . GLY A 1 102 ? -0.415 -6.119 7.405 1.00 92.06 102 GLY A C 1
ATOM 789 O O . GLY A 1 102 ? 0.791 -5.848 7.466 1.00 92.06 102 GLY A O 1
ATOM 790 N N . PRO A 1 103 ? -1.041 -6.418 6.255 1.00 97.62 103 PRO A N 1
ATOM 791 C CA . PRO A 1 103 ? -0.369 -6.430 4.967 1.00 97.62 103 PRO A CA 1
ATOM 792 C C . PRO A 1 103 ? 0.335 -5.105 4.674 1.00 97.62 103 PRO A C 1
ATOM 794 O O . PRO A 1 103 ? -0.276 -4.033 4.740 1.00 97.62 103 PRO A O 1
ATOM 797 N N . LEU A 1 104 ? 1.616 -5.197 4.314 1.00 98.44 104 LEU A N 1
ATOM 798 C CA . LEU A 1 104 ? 2.388 -4.075 3.797 1.00 98.44 104 LEU A CA 1
ATOM 799 C C . LEU A 1 104 ? 2.506 -4.175 2.286 1.00 98.44 104 LEU A C 1
ATOM 801 O O . LEU A 1 104 ? 2.831 -5.236 1.754 1.00 98.44 104 LEU A O 1
ATOM 805 N N . VAL A 1 105 ? 2.240 -3.067 1.605 1.00 98.50 105 VAL A N 1
ATOM 806 C CA . VAL A 1 105 ? 2.198 -3.020 0.142 1.00 98.50 105 VAL A CA 1
ATOM 807 C C . VAL A 1 105 ? 3.065 -1.887 -0.385 1.00 98.50 105 VAL A C 1
ATOM 809 O O . VAL A 1 105 ? 3.179 -0.831 0.243 1.00 98.50 105 VAL A O 1
ATOM 812 N N . ALA A 1 106 ? 3.652 -2.088 -1.559 1.00 98.25 106 ALA A N 1
ATOM 813 C CA . ALA A 1 106 ? 4.385 -1.042 -2.256 1.00 98.25 106 ALA A CA 1
ATOM 814 C C . ALA A 1 106 ? 3.774 -0.786 -3.631 1.00 98.25 106 ALA A C 1
ATOM 816 O O . ALA A 1 106 ? 3.414 -1.710 -4.357 1.00 98.25 106 ALA A O 1
ATOM 817 N N . VAL A 1 107 ? 3.699 0.482 -4.010 1.00 97.94 107 VAL A N 1
ATOM 818 C CA . VAL A 1 107 ? 3.575 0.876 -5.411 1.00 97.94 107 VAL A CA 1
ATOM 819 C C . VAL A 1 107 ? 4.919 1.454 -5.815 1.00 97.94 107 VAL A C 1
ATOM 821 O O . VAL A 1 107 ? 5.358 2.428 -5.209 1.00 97.94 107 VAL A O 1
ATOM 824 N N . SER A 1 108 ? 5.570 0.864 -6.813 1.00 97.25 108 SER A N 1
ATOM 825 C CA . SER A 1 108 ? 6.897 1.303 -7.240 1.00 97.25 108 SER A CA 1
ATOM 826 C C . SER A 1 108 ? 7.005 1.437 -8.749 1.00 97.25 108 SER A C 1
ATOM 828 O O . SER A 1 108 ? 6.657 0.514 -9.484 1.00 97.25 108 SER A O 1
ATOM 830 N N . ARG A 1 109 ? 7.549 2.563 -9.228 1.00 95.69 109 ARG A N 1
ATOM 831 C CA . ARG A 1 109 ? 7.824 2.753 -10.663 1.00 95.69 109 ARG A CA 1
ATOM 832 C C . ARG A 1 109 ? 8.864 1.760 -11.188 1.00 95.69 109 ARG A C 1
ATOM 834 O O . ARG A 1 109 ? 8.740 1.316 -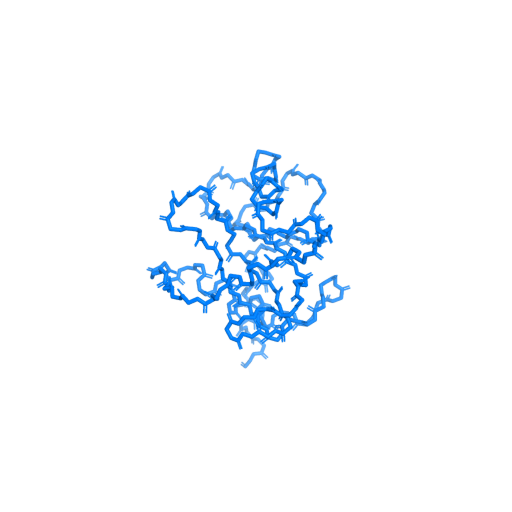12.325 1.00 95.69 109 ARG A O 1
ATOM 841 N N . ASN A 1 110 ? 9.860 1.427 -10.369 1.00 96.19 110 ASN A N 1
ATOM 842 C CA . ASN A 1 110 ? 11.017 0.605 -10.743 1.00 96.19 110 ASN A CA 1
ATOM 843 C C . ASN A 1 110 ? 11.050 -0.749 -10.020 1.00 96.19 110 ASN A C 1
ATOM 845 O O . ASN A 1 110 ? 12.105 -1.364 -9.886 1.00 96.19 110 ASN A O 1
ATOM 849 N N . GLY A 1 111 ? 9.897 -1.220 -9.540 1.00 97.00 111 GLY A N 1
ATOM 850 C CA . GLY A 1 111 ? 9.793 -2.487 -8.819 1.00 97.00 111 GLY A CA 1
ATOM 851 C C . GLY A 1 111 ? 10.365 -2.435 -7.399 1.00 97.00 111 GLY A C 1
ATOM 852 O O . GLY A 1 111 ? 10.574 -1.364 -6.823 1.00 97.00 111 GLY A O 1
ATOM 853 N N . THR A 1 112 ? 10.571 -3.610 -6.812 1.00 98.06 112 THR A N 1
ATOM 854 C CA . THR A 1 112 ? 10.972 -3.781 -5.410 1.00 98.06 112 THR A CA 1
ATOM 855 C C . THR A 1 112 ? 12.197 -4.682 -5.307 1.00 98.06 112 THR A C 1
ATOM 857 O O . THR A 1 112 ? 12.275 -5.684 -6.016 1.00 98.06 112 THR A O 1
ATOM 860 N N . THR A 1 113 ? 13.119 -4.385 -4.395 1.00 97.88 113 THR A N 1
ATOM 861 C CA . THR A 1 113 ? 14.307 -5.224 -4.123 1.00 97.88 113 THR A CA 1
ATOM 862 C C . THR A 1 113 ? 14.304 -5.846 -2.726 1.00 97.88 113 THR A C 1
ATOM 864 O O . THR A 1 113 ? 15.187 -6.638 -2.398 1.00 97.88 113 THR A O 1
ATOM 867 N N . CYS A 1 114 ? 13.316 -5.512 -1.894 1.00 97.25 114 CYS A N 1
ATOM 868 C CA . CYS A 1 114 ? 13.144 -6.068 -0.557 1.00 97.25 114 CYS A CA 1
ATOM 869 C C . CYS A 1 114 ? 12.197 -7.275 -0.529 1.00 97.25 114 CYS A C 1
ATOM 871 O O . CYS A 1 114 ? 11.427 -7.530 -1.453 1.00 97.25 114 CYS A O 1
ATOM 873 N N . SER A 1 115 ? 12.261 -8.022 0.572 1.00 95.94 115 SER A N 1
ATOM 874 C CA . SER A 1 115 ? 11.314 -9.088 0.913 1.00 95.94 115 SER A CA 1
ATOM 875 C C . SER A 1 115 ? 10.463 -8.660 2.109 1.00 95.94 115 SER A C 1
ATOM 877 O O . SER A 1 115 ? 10.914 -7.862 2.925 1.00 95.94 115 SER A O 1
ATOM 879 N N . GLY A 1 116 ? 9.253 -9.209 2.244 1.00 95.69 116 GLY A N 1
ATOM 880 C CA . GLY A 1 116 ? 8.355 -8.918 3.375 1.00 95.69 116 GLY A CA 1
ATOM 881 C C . GLY A 1 116 ? 7.180 -7.990 3.054 1.00 95.69 116 GLY A C 1
ATOM 882 O O . GLY A 1 116 ? 6.411 -7.652 3.951 1.00 95.69 116 GLY A O 1
ATOM 883 N N . LEU A 1 117 ? 7.012 -7.605 1.787 1.00 98.00 117 LEU A N 1
ATOM 884 C CA . LEU A 1 117 ? 5.761 -7.040 1.282 1.00 98.00 117 LEU A CA 1
ATOM 885 C C . LEU A 1 117 ? 4.763 -8.165 0.985 1.00 98.00 117 LEU A C 1
ATOM 887 O O . LEU A 1 117 ? 5.143 -9.220 0.482 1.00 98.00 117 LEU A O 1
ATOM 891 N N . GLN A 1 118 ? 3.482 -7.915 1.250 1.00 98.25 118 GLN A N 1
ATOM 892 C CA . GLN A 1 118 ? 2.396 -8.803 0.839 1.00 98.25 118 GLN A CA 1
ATOM 893 C C . GLN A 1 118 ? 2.135 -8.699 -0.668 1.00 98.25 118 GLN A C 1
ATOM 895 O O . GLN A 1 118 ? 1.812 -9.699 -1.304 1.00 98.25 118 GLN A O 1
ATOM 900 N N . ALA A 1 119 ? 2.260 -7.490 -1.221 1.00 98.12 119 ALA A N 1
ATOM 901 C CA . ALA A 1 119 ? 2.066 -7.206 -2.636 1.00 98.12 119 ALA A CA 1
ATOM 902 C C . ALA A 1 119 ? 2.913 -6.005 -3.079 1.00 98.12 119 ALA A C 1
ATOM 904 O O . ALA A 1 119 ? 3.155 -5.073 -2.303 1.00 98.12 119 ALA A O 1
ATOM 905 N N . ALA A 1 120 ? 3.317 -6.014 -4.346 1.00 98.00 120 ALA A N 1
ATOM 906 C CA . ALA A 1 120 ? 3.979 -4.902 -5.007 1.00 98.00 120 ALA A CA 1
ATOM 907 C C . ALA A 1 120 ? 3.310 -4.642 -6.358 1.00 98.00 120 ALA A C 1
ATOM 909 O O . ALA A 1 120 ? 3.005 -5.585 -7.085 1.00 98.00 120 ALA A O 1
ATOM 910 N N . TYR A 1 121 ? 3.098 -3.371 -6.689 1.00 97.94 121 TYR A N 1
ATOM 911 C CA . TYR A 1 121 ? 2.415 -2.960 -7.913 1.00 97.94 121 TYR A CA 1
ATOM 912 C C . TYR A 1 121 ? 3.270 -1.981 -8.704 1.00 97.94 121 TYR A C 1
ATOM 914 O O . TYR A 1 121 ? 3.730 -0.967 -8.168 1.00 97.94 121 TYR A O 1
ATOM 922 N N . GLY A 1 122 ? 3.456 -2.271 -9.986 1.00 96.06 122 GLY A N 1
ATOM 923 C CA . GLY A 1 122 ? 4.170 -1.430 -10.925 1.00 96.06 122 GLY A CA 1
ATOM 924 C C . GLY A 1 122 ? 3.242 -0.644 -11.854 1.00 96.06 122 GLY A C 1
ATOM 925 O O . GLY A 1 122 ? 2.010 -0.692 -11.757 1.00 96.06 122 GLY A O 1
ATOM 926 N N . PRO A 1 123 ? 3.825 0.119 -12.794 1.00 95.00 123 PRO A N 1
ATOM 927 C CA . PRO A 1 123 ? 3.066 0.841 -13.809 1.00 95.00 123 PRO A CA 1
ATOM 928 C C . PRO A 1 123 ? 2.180 -0.071 -14.670 1.00 95.00 123 PRO A C 1
ATOM 930 O O . PRO A 1 123 ? 1.101 0.354 -15.079 1.00 95.00 123 PRO A O 1
ATOM 933 N N . GLU A 1 124 ? 2.608 -1.305 -14.947 1.00 94.31 124 GLU A N 1
ATOM 934 C CA . GLU A 1 124 ? 1.860 -2.255 -15.776 1.00 94.31 124 GLU A CA 1
ATOM 935 C C . GLU A 1 124 ? 0.504 -2.604 -15.156 1.00 94.31 124 GLU A C 1
ATOM 937 O O . GLU A 1 124 ? -0.529 -2.399 -15.805 1.00 94.31 124 GLU A O 1
ATOM 942 N N . GLU A 1 125 ? 0.492 -3.059 -13.900 1.00 94.56 125 GLU A N 1
ATOM 943 C CA . GLU A 1 125 ? -0.731 -3.462 -13.200 1.00 94.56 125 GLU A CA 1
ATOM 944 C C . GLU A 1 125 ? -1.697 -2.276 -13.084 1.00 94.56 125 GLU A C 1
ATOM 946 O O . GLU A 1 125 ? -2.891 -2.378 -13.390 1.00 94.56 125 GLU A O 1
ATOM 951 N N . LEU A 1 126 ? -1.163 -1.106 -12.714 1.00 93.31 126 LEU A N 1
ATOM 952 C CA . LEU A 1 126 ? -1.953 0.105 -12.499 1.00 93.31 126 LEU A CA 1
ATOM 953 C C . LEU A 1 126 ? -2.540 0.673 -13.797 1.00 93.31 126 LEU A C 1
ATOM 955 O O . LEU A 1 126 ? -3.655 1.202 -13.785 1.00 93.31 126 LEU A O 1
ATOM 959 N N . LEU A 1 127 ? -1.823 0.582 -14.920 1.00 91.75 127 LEU A N 1
ATOM 960 C CA . LEU A 1 127 ? -2.341 0.990 -16.229 1.00 91.75 127 LEU A CA 1
ATOM 961 C C . LEU A 1 127 ? -3.313 -0.048 -16.802 1.00 91.75 127 LEU A C 1
ATOM 963 O O . LEU A 1 127 ? -4.298 0.327 -17.442 1.00 91.75 127 LEU A O 1
ATOM 967 N N . GLY A 1 128 ? -3.075 -1.340 -16.558 1.00 89.50 128 GLY A N 1
ATOM 96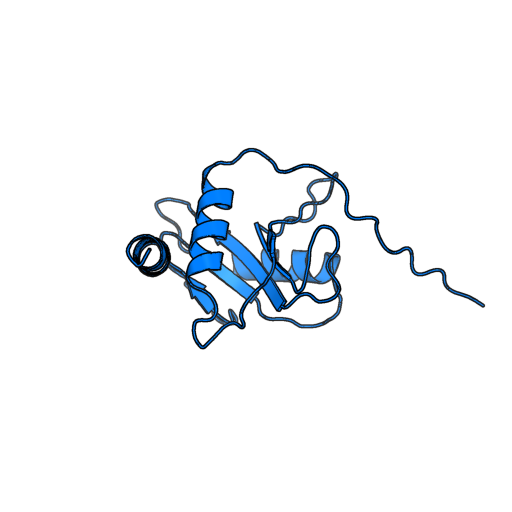8 C CA . GLY A 1 128 ? -3.987 -2.421 -16.929 1.00 89.50 128 GLY A CA 1
ATOM 969 C C . GLY A 1 128 ? -5.377 -2.237 -16.317 1.00 89.50 128 GLY A C 1
ATOM 970 O O . GLY A 1 128 ? -6.377 -2.330 -17.030 1.00 89.50 128 GLY A O 1
ATOM 971 N N . ALA A 1 129 ? -5.441 -1.859 -15.036 1.00 85.81 129 ALA A N 1
ATOM 972 C CA . ALA A 1 129 ? -6.692 -1.574 -14.330 1.00 85.81 129 ALA A CA 1
ATOM 973 C C . ALA A 1 129 ? -7.492 -0.397 -14.926 1.00 85.81 129 ALA A C 1
ATOM 975 O O . ALA A 1 129 ? -8.716 -0.353 -14.822 1.00 85.81 129 ALA A O 1
ATOM 976 N N . ARG A 1 130 ? -6.823 0.565 -15.576 1.00 76.25 130 ARG A N 1
ATOM 977 C CA . ARG A 1 130 ? -7.473 1.737 -16.193 1.00 76.25 130 ARG A CA 1
ATOM 978 C C . ARG A 1 130 ? -8.059 1.451 -17.574 1.00 76.25 130 ARG A C 1
ATOM 980 O O . ARG A 1 130 ? -8.970 2.158 -17.982 1.00 76.25 130 ARG A O 1
ATOM 987 N N . ARG A 1 131 ? -7.544 0.446 -18.288 1.00 78.44 131 ARG A N 1
ATOM 988 C CA . ARG A 1 131 ? -7.978 0.103 -19.656 1.00 78.44 131 ARG A CA 1
ATOM 989 C C . ARG A 1 131 ? -9.176 -0.847 -19.717 1.00 78.44 131 ARG A C 1
ATOM 991 O O . ARG A 1 131 ? -9.726 -1.039 -20.791 1.00 78.44 131 ARG A O 1
ATOM 998 N N . ARG A 1 132 ? -9.553 -1.467 -18.596 1.00 59.22 132 ARG A N 1
ATOM 999 C CA . ARG A 1 132 ? -10.670 -2.426 -18.505 1.00 59.22 132 ARG A CA 1
ATOM 1000 C C . ARG A 1 132 ? -12.020 -1.776 -1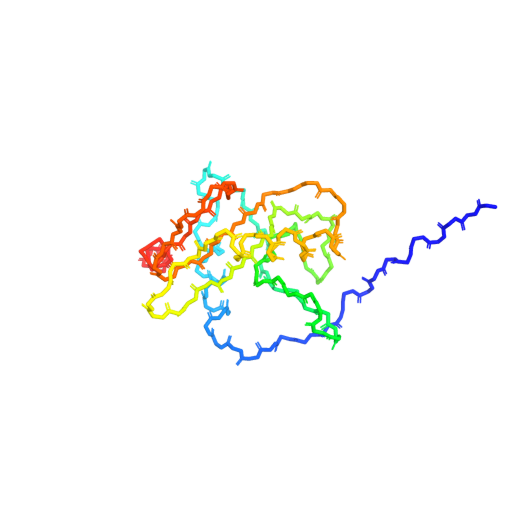8.148 1.00 59.22 132 ARG A C 1
ATOM 1002 O O . ARG A 1 132 ? -12.947 -2.500 -17.801 1.00 59.22 132 ARG A O 1
ATOM 1009 N N . ALA A 1 133 ? -12.108 -0.445 -18.183 1.00 53.69 133 ALA A N 1
ATOM 1010 C CA . ALA A 1 133 ? -13.295 0.335 -17.824 1.00 53.69 133 ALA A CA 1
ATOM 1011 C C . ALA A 1 133 ? -13.978 0.933 -19.056 1.00 53.69 133 ALA A C 1
ATOM 1013 O O . ALA A 1 133 ? -13.244 1.304 -19.999 1.00 53.69 133 ALA A O 1
#